Protein AF-A0A6N2UVS1-F1 (afdb_monomer_lite)

Sequence (94 aa):
MLILVIMCIGICIGNKFLSPKYKKANEIFQIMCTLSLIFSMGVMLGQDDNFFDKLFTLGWESFLFFLVPSVCSVILVFILTKRFMDDKRKKEKD

Organism: Blautia hansenii (NCBI:txid1322)

Radius of gyration: 22.56 Å; chains: 1; bounding box: 53×48×45 Å

Structure (mmCIF, N/CA/C/O backbone):
data_AF-A0A6N2UVS1-F1
#
_entry.id   AF-A0A6N2UVS1-F1
#
loop_
_atom_site.group_PDB
_atom_site.id
_atom_site.type_symbol
_atom_site.label_atom_id
_atom_site.label_alt_id
_atom_site.label_comp_id
_atom_site.label_asym_id
_atom_site.label_entity_id
_atom_site.label_seq_id
_atom_site.pdbx_PDB_ins_code
_atom_site.Cartn_x
_atom_site.Cartn_y
_atom_site.Cartn_z
_atom_site.occupancy
_atom_site.B_iso_or_equiv
_atom_site.auth_seq_id
_atom_site.auth_comp_id
_atom_site.auth_asym_id
_atom_site.auth_atom_id
_atom_site.pdbx_PDB_model_num
ATOM 1 N N . MET A 1 1 ? -15.487 -16.518 -1.071 1.00 81.50 1 MET A N 1
ATOM 2 C CA . MET A 1 1 ? -16.575 -16.479 -0.064 1.00 81.50 1 MET A CA 1
ATOM 3 C C . MET A 1 1 ? -16.032 -16.455 1.365 1.00 81.50 1 MET A C 1
ATOM 5 O O . MET A 1 1 ? -16.334 -15.513 2.079 1.00 81.50 1 MET A O 1
ATOM 9 N N . LEU A 1 2 ? -15.169 -17.400 1.758 1.00 90.19 2 LEU A N 1
ATOM 10 C CA . LEU A 1 2 ? -14.567 -17.465 3.102 1.00 90.19 2 LEU A CA 1
ATOM 11 C C . LEU A 1 2 ? -13.831 -16.175 3.523 1.00 90.19 2 LEU A C 1
ATOM 13 O O . LEU A 1 2 ? -14.017 -15.693 4.632 1.00 90.19 2 LEU A O 1
ATOM 17 N N . ILE A 1 3 ? -13.087 -15.555 2.603 1.00 88.81 3 ILE A N 1
ATOM 18 C CA . ILE A 1 3 ? -12.346 -14.307 2.861 1.00 88.81 3 ILE A CA 1
ATOM 19 C C . ILE A 1 3 ? -13.301 -13.144 3.190 1.00 88.81 3 ILE A C 1
ATOM 21 O O . ILE A 1 3 ? -13.078 -12.414 4.150 1.00 88.81 3 ILE A O 1
ATOM 25 N N . LEU A 1 4 ? -14.411 -13.018 2.450 1.00 88.38 4 LEU A N 1
ATOM 26 C CA . LEU A 1 4 ? -15.434 -11.995 2.707 1.00 88.38 4 LEU A CA 1
ATOM 27 C C . LEU A 1 4 ? -16.100 -12.195 4.074 1.00 88.38 4 LEU A C 1
ATOM 29 O O . LEU A 1 4 ? -16.321 -11.229 4.798 1.00 88.38 4 LEU A O 1
ATOM 33 N N . VAL A 1 5 ? -16.366 -13.449 4.454 1.00 90.44 5 VAL A N 1
ATOM 34 C CA . VAL A 1 5 ? -16.942 -13.788 5.764 1.00 90.44 5 VAL A CA 1
ATOM 35 C C . VAL A 1 5 ? -15.986 -13.401 6.895 1.00 90.44 5 VAL A C 1
ATOM 37 O O . VAL A 1 5 ? -16.415 -12.785 7.868 1.00 90.44 5 VAL A O 1
ATOM 40 N N . ILE A 1 6 ? -14.688 -13.678 6.750 1.00 88.00 6 ILE A N 1
ATOM 41 C CA . ILE A 1 6 ? -13.670 -13.306 7.745 1.00 88.00 6 ILE A CA 1
ATOM 42 C C . ILE A 1 6 ? -13.543 -11.780 7.868 1.00 88.00 6 ILE A C 1
ATOM 44 O O . ILE A 1 6 ? -13.470 -11.271 8.985 1.00 88.00 6 ILE A O 1
ATOM 48 N N . MET A 1 7 ? -13.586 -11.036 6.756 1.00 86.75 7 MET A N 1
ATOM 49 C CA . MET A 1 7 ? -13.580 -9.566 6.785 1.00 86.75 7 MET A CA 1
ATOM 50 C C . MET A 1 7 ? -14.817 -9.000 7.497 1.00 86.75 7 MET A C 1
ATOM 52 O O . MET A 1 7 ? -14.683 -8.122 8.349 1.00 86.75 7 MET A O 1
ATOM 56 N N . CYS A 1 8 ? -16.012 -9.528 7.213 1.00 84.88 8 CYS A N 1
ATOM 57 C CA . CYS A 1 8 ? -17.243 -9.114 7.893 1.00 84.88 8 CYS A CA 1
ATOM 58 C C . CYS A 1 8 ? -17.199 -9.400 9.400 1.00 84.88 8 CYS A C 1
ATOM 60 O O . CYS A 1 8 ? -17.548 -8.531 10.199 1.00 84.88 8 CYS A O 1
ATOM 62 N N . ILE A 1 9 ? -16.723 -10.582 9.801 1.00 86.50 9 ILE A N 1
ATOM 63 C CA . ILE A 1 9 ? -16.549 -10.941 11.214 1.00 86.50 9 ILE A CA 1
ATOM 64 C C . ILE A 1 9 ? -15.534 -10.004 11.884 1.00 86.50 9 ILE A C 1
ATOM 66 O O . ILE A 1 9 ? -15.795 -9.512 12.982 1.00 86.50 9 ILE A O 1
ATOM 70 N N . GLY A 1 10 ? -14.425 -9.689 11.207 1.00 81.44 10 GLY A N 1
ATOM 71 C CA . GLY A 1 10 ? -13.423 -8.732 11.683 1.00 81.44 10 GLY A CA 1
ATOM 72 C C . GLY A 1 10 ? -14.004 -7.339 11.946 1.00 81.44 10 GLY A C 1
ATOM 73 O O . GLY A 1 10 ? -13.736 -6.753 12.994 1.00 81.44 10 GLY A O 1
ATOM 74 N N . ILE A 1 11 ? -14.868 -6.839 11.056 1.00 80.56 11 ILE A N 1
ATOM 75 C CA . ILE A 1 11 ? -15.566 -5.552 11.225 1.00 80.56 11 ILE A CA 1
ATOM 76 C C . ILE A 1 11 ? -16.547 -5.604 12.409 1.00 80.56 11 ILE A C 1
ATOM 78 O O . ILE A 1 11 ? -16.578 -4.684 13.228 1.00 80.56 11 ILE A O 1
ATOM 82 N N . CYS A 1 12 ? -17.322 -6.684 12.546 1.00 79.25 12 CYS A N 1
ATOM 83 C CA . CYS A 1 12 ? -18.275 -6.848 13.648 1.00 79.25 12 CYS A CA 1
ATOM 84 C C . CYS A 1 12 ? -17.590 -6.938 15.022 1.00 79.25 12 CYS A C 1
ATOM 86 O O . CYS A 1 12 ? -18.055 -6.316 15.980 1.00 79.25 12 CYS A O 1
ATOM 88 N N . ILE A 1 13 ? -16.483 -7.680 15.122 1.00 77.00 13 ILE A N 1
ATOM 89 C CA . ILE A 1 13 ? -15.687 -7.795 16.354 1.00 77.00 13 ILE A CA 1
ATOM 90 C C . ILE A 1 13 ? -14.985 -6.464 16.654 1.00 77.00 13 ILE A C 1
ATOM 92 O O . ILE A 1 13 ? -15.005 -6.002 17.797 1.00 77.00 13 ILE A O 1
ATOM 96 N N . GLY A 1 14 ? -14.450 -5.807 15.619 1.00 71.50 14 GLY A N 1
ATOM 97 C CA . GLY A 1 14 ? -13.856 -4.473 15.691 1.00 71.50 14 GLY A CA 1
ATOM 98 C C . GLY A 1 14 ? -14.803 -3.428 16.286 1.00 71.50 14 GLY A C 1
ATOM 99 O O . GLY A 1 14 ? -14.415 -2.673 17.174 1.00 71.50 14 GLY A O 1
ATOM 100 N N . ASN A 1 15 ? -16.062 -3.427 15.843 1.00 72.00 15 ASN A N 1
ATOM 101 C CA . ASN A 1 15 ? -17.078 -2.468 16.282 1.00 72.00 15 ASN A CA 1
ATOM 102 C C . ASN A 1 15 ? -17.594 -2.731 17.709 1.00 72.00 15 ASN A C 1
ATOM 104 O O . ASN A 1 15 ? -17.901 -1.794 18.440 1.00 72.00 15 ASN A O 1
ATOM 108 N N . LYS A 1 16 ? -17.713 -4.001 18.121 1.00 63.69 16 LYS A N 1
ATOM 109 C CA . LYS A 1 16 ? -18.385 -4.366 19.382 1.00 63.69 16 LYS A CA 1
ATOM 110 C C . LYS A 1 16 ? -17.434 -4.564 20.573 1.00 63.69 16 LYS A C 1
ATOM 112 O O . LYS A 1 16 ? -17.899 -4.513 21.708 1.00 63.69 16 LYS A O 1
ATOM 117 N N . PHE A 1 17 ? -16.136 -4.804 20.345 1.00 56.09 17 PHE A N 1
ATOM 118 C CA . PHE A 1 17 ? -15.216 -5.292 21.390 1.00 56.09 17 PHE A CA 1
ATOM 119 C C . PHE A 1 17 ? -13.982 -4.405 21.666 1.00 56.09 17 PHE A C 1
ATOM 121 O O . PHE A 1 17 ? -13.325 -4.577 22.695 1.00 56.09 17 PHE A O 1
ATOM 128 N N . LEU A 1 18 ? -13.644 -3.429 20.809 1.00 56.47 18 LEU A N 1
ATOM 129 C CA . LEU A 1 18 ? -12.433 -2.611 21.001 1.00 56.47 18 LEU A CA 1
ATOM 130 C C . LEU A 1 18 ? -12.647 -1.460 21.998 1.00 56.47 18 LEU A C 1
ATOM 132 O O . LEU A 1 18 ? -12.817 -0.297 21.639 1.00 56.47 18 LEU A O 1
ATOM 136 N N . SER A 1 19 ? -12.542 -1.787 23.285 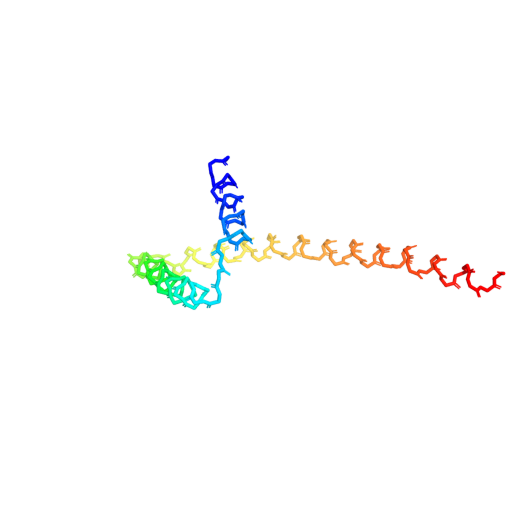1.00 56.50 19 SER A N 1
ATOM 137 C CA . SER A 1 19 ? -12.209 -0.813 24.333 1.00 56.50 19 SER A CA 1
ATOM 138 C C . SER A 1 19 ? -10.836 -0.163 24.025 1.00 56.50 19 SER A C 1
ATOM 140 O O . SER A 1 19 ? -9.971 -0.836 23.449 1.00 56.50 19 SER A O 1
ATOM 142 N N . PRO A 1 20 ? -10.556 1.103 24.409 1.00 59.84 20 PRO A N 1
ATOM 143 C CA . PRO A 1 20 ? -9.366 1.850 23.961 1.00 59.84 20 PRO A CA 1
ATOM 144 C C . PRO A 1 20 ? -8.017 1.175 24.274 1.00 59.84 20 PRO A C 1
ATOM 146 O O . PRO A 1 20 ? -7.031 1.426 23.585 1.00 59.84 20 PRO A O 1
ATOM 149 N N . LYS A 1 21 ? -7.971 0.269 25.260 1.00 58.84 21 LYS A N 1
ATOM 150 C CA . LYS A 1 21 ? -6.773 -0.511 25.615 1.00 58.84 21 LYS A CA 1
ATOM 151 C C . LYS A 1 21 ? -6.420 -1.605 24.595 1.00 58.84 21 LYS A C 1
ATOM 153 O O . LYS A 1 21 ? -5.241 -1.833 24.345 1.00 58.84 21 LYS A O 1
ATOM 158 N N . TYR A 1 22 ? -7.412 -2.244 23.970 1.00 64.19 22 TYR A N 1
ATOM 159 C CA . TYR A 1 22 ? -7.192 -3.311 22.980 1.00 64.19 22 TYR A CA 1
ATOM 160 C C . TYR A 1 22 ? -6.937 -2.770 21.573 1.00 64.19 22 TYR A C 1
ATOM 162 O O . TYR A 1 22 ? -6.305 -3.440 20.760 1.00 64.19 22 TYR A O 1
ATOM 170 N N . LYS A 1 23 ? -7.356 -1.529 21.302 1.00 66.06 23 LYS A N 1
ATOM 171 C CA . LYS A 1 23 ? -7.101 -0.849 20.028 1.00 66.06 23 LYS A CA 1
ATOM 172 C C . LYS A 1 23 ? -5.599 -0.715 19.741 1.00 66.06 23 LYS A C 1
ATOM 174 O O . LYS A 1 23 ? -5.166 -1.054 18.648 1.00 66.06 23 LYS A O 1
ATOM 179 N N . LYS A 1 24 ? -4.806 -0.324 20.748 1.00 71.81 24 LYS A N 1
ATOM 180 C CA . LYS A 1 24 ? -3.346 -0.164 20.620 1.00 71.81 24 LYS A CA 1
ATOM 181 C C . LYS A 1 24 ? -2.614 -1.501 20.435 1.00 71.81 24 LYS A C 1
ATOM 183 O O . LYS A 1 24 ? -1.656 -1.578 19.676 1.00 71.81 24 LYS A O 1
ATOM 188 N N . ALA A 1 25 ? -3.075 -2.564 21.098 1.00 76.06 25 ALA A N 1
ATOM 189 C CA . ALA A 1 25 ? -2.516 -3.906 20.926 1.00 76.06 25 ALA A CA 1
ATOM 190 C C . ALA A 1 25 ? -2.822 -4.477 19.532 1.00 76.06 25 ALA A C 1
ATOM 192 O O . ALA A 1 25 ? -1.932 -5.029 18.890 1.00 76.06 25 ALA A O 1
ATOM 193 N N . ASN A 1 26 ? -4.052 -4.289 19.041 1.00 79.75 26 ASN A N 1
ATOM 194 C CA . ASN A 1 26 ? -4.444 -4.710 17.697 1.00 79.75 26 ASN A CA 1
ATOM 195 C C . ASN A 1 26 ? -3.669 -3.952 16.608 1.00 79.75 26 ASN A C 1
ATOM 197 O O . ASN A 1 26 ? -3.263 -4.548 15.620 1.00 79.75 26 ASN A O 1
ATOM 201 N N . GLU A 1 27 ? -3.409 -2.660 16.815 1.00 80.38 27 GLU A N 1
ATOM 202 C CA . GLU A 1 27 ? -2.601 -1.833 15.912 1.00 80.38 27 GLU A CA 1
ATOM 203 C C . GLU A 1 27 ? -1.149 -2.329 15.820 1.00 80.38 27 GLU A C 1
ATOM 205 O O . GLU A 1 27 ? -0.637 -2.542 14.724 1.00 80.38 27 GLU A O 1
ATOM 210 N N . ILE A 1 28 ? -0.505 -2.610 16.959 1.00 87.44 28 ILE A N 1
ATOM 211 C CA . ILE A 1 28 ? 0.860 -3.164 16.982 1.00 87.44 28 ILE A CA 1
ATOM 212 C C . ILE A 1 28 ? 0.898 -4.548 16.325 1.00 87.44 28 ILE A C 1
ATOM 214 O O . ILE A 1 28 ? 1.800 -4.833 15.536 1.00 87.44 28 ILE A O 1
ATOM 218 N N . PHE A 1 29 ? -0.084 -5.403 16.618 1.00 86.19 29 PHE A N 1
ATOM 219 C CA . PHE A 1 29 ? -0.162 -6.736 16.027 1.00 86.19 29 PHE A CA 1
ATOM 220 C C . PHE A 1 29 ? -0.384 -6.672 14.510 1.00 86.19 29 PHE A C 1
ATOM 222 O O . PHE A 1 29 ? 0.277 -7.388 13.760 1.00 86.19 29 PHE A O 1
ATOM 229 N N . GLN A 1 30 ? -1.247 -5.767 14.041 1.00 87.75 30 GLN A N 1
ATOM 230 C CA . GLN A 1 30 ? -1.478 -5.528 12.619 1.00 87.75 30 GLN A CA 1
ATOM 231 C C . GLN A 1 30 ? -0.211 -5.032 11.920 1.00 87.75 30 GLN A C 1
ATOM 233 O O . GLN A 1 30 ? 0.109 -5.530 10.842 1.00 87.75 30 GLN A O 1
ATOM 238 N N . ILE A 1 31 ? 0.533 -4.104 12.525 1.00 92.56 31 ILE A N 1
ATOM 239 C CA . ILE A 1 31 ? 1.795 -3.603 11.965 1.00 92.56 31 ILE A CA 1
ATOM 240 C C . ILE A 1 31 ? 2.828 -4.729 11.876 1.00 92.56 31 ILE A C 1
ATOM 242 O O . ILE A 1 31 ? 3.424 -4.911 10.818 1.00 92.56 31 ILE A O 1
ATOM 246 N N . MET A 1 32 ? 2.998 -5.525 12.937 1.00 93.31 32 MET A N 1
ATOM 247 C CA . MET A 1 32 ? 3.909 -6.678 12.938 1.00 93.31 32 MET A CA 1
ATOM 248 C C . MET A 1 32 ? 3.542 -7.700 11.859 1.00 93.31 32 MET A C 1
ATOM 250 O O . MET A 1 32 ? 4.405 -8.165 11.116 1.00 93.31 32 MET A O 1
ATOM 254 N N . CYS A 1 33 ? 2.252 -8.017 11.733 1.00 89.69 33 CYS A N 1
ATOM 255 C CA . CYS A 1 33 ? 1.759 -8.952 10.729 1.00 89.69 33 CYS A CA 1
ATOM 256 C C . CYS A 1 33 ? 1.960 -8.397 9.308 1.00 89.69 33 CYS A C 1
ATOM 258 O O . CYS A 1 33 ? 2.443 -9.104 8.429 1.00 89.69 33 CYS A O 1
ATOM 260 N N . THR A 1 34 ? 1.692 -7.104 9.104 1.00 94.25 34 THR A N 1
ATOM 261 C CA . THR A 1 34 ? 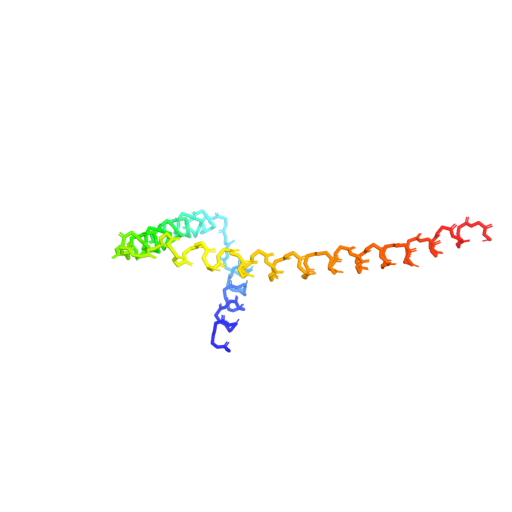1.912 -6.410 7.824 1.00 94.25 34 THR A CA 1
ATOM 262 C C . THR A 1 34 ? 3.392 -6.420 7.440 1.00 94.25 34 THR A C 1
ATOM 264 O O . THR A 1 34 ? 3.723 -6.777 6.314 1.00 94.25 34 THR A O 1
ATOM 267 N N . LEU A 1 35 ? 4.294 -6.104 8.374 1.00 95.06 35 LEU A N 1
ATOM 268 C CA . LEU A 1 35 ? 5.743 -6.161 8.156 1.00 95.06 35 LEU A CA 1
ATOM 269 C C . LEU A 1 35 ? 6.202 -7.565 7.762 1.00 95.06 35 LEU A C 1
ATOM 271 O O . LEU A 1 35 ? 6.941 -7.722 6.795 1.00 95.06 35 LEU A O 1
ATOM 275 N N . SER A 1 36 ? 5.736 -8.584 8.483 1.00 93.62 36 SER A N 1
ATOM 276 C CA . SER A 1 36 ? 6.102 -9.975 8.220 1.00 93.62 36 SER A CA 1
ATOM 277 C C . SER A 1 36 ? 5.589 -10.462 6.856 1.00 93.62 36 SER A C 1
ATOM 279 O O . SER A 1 36 ? 6.312 -11.151 6.134 1.00 93.62 36 SER A O 1
ATOM 281 N N . LEU A 1 37 ? 4.388 -10.040 6.448 1.00 92.75 37 LEU A N 1
ATOM 282 C CA . LEU A 1 37 ? 3.831 -10.333 5.124 1.00 92.75 37 LEU A CA 1
ATOM 283 C C . LEU A 1 37 ? 4.582 -9.617 3.998 1.00 92.75 37 LEU A C 1
ATOM 285 O O . LEU A 1 37 ? 4.930 -10.258 3.009 1.00 92.75 37 LEU A O 1
ATOM 289 N N . ILE A 1 38 ? 4.872 -8.319 4.153 1.00 93.94 38 ILE A N 1
ATOM 290 C CA . ILE A 1 38 ? 5.660 -7.554 3.173 1.00 93.94 38 ILE A CA 1
ATOM 291 C C . ILE A 1 38 ? 7.042 -8.183 3.019 1.00 93.94 38 ILE A C 1
ATOM 293 O O . ILE A 1 38 ? 7.507 -8.375 1.899 1.00 93.94 38 ILE A O 1
ATOM 297 N N . PHE A 1 39 ? 7.677 -8.555 4.131 1.00 92.81 39 PHE A N 1
ATOM 298 C CA . PHE A 1 39 ? 8.967 -9.229 4.112 1.00 92.81 39 PHE A CA 1
ATOM 299 C C . PHE A 1 39 ? 8.895 -10.577 3.385 1.00 92.81 39 PHE A C 1
ATOM 301 O O . PHE A 1 39 ? 9.713 -10.842 2.511 1.00 92.81 39 PHE A O 1
ATOM 308 N N . SER A 1 40 ? 7.885 -11.398 3.682 1.00 90.75 40 SER A N 1
ATOM 309 C CA . SER A 1 40 ? 7.691 -12.698 3.025 1.00 90.75 40 SER A CA 1
ATOM 310 C C . SER A 1 40 ? 7.481 -12.552 1.518 1.00 90.75 40 SER A C 1
ATOM 312 O O . SER A 1 40 ? 8.088 -13.276 0.733 1.00 90.75 40 SER A O 1
ATOM 314 N N . MET A 1 41 ? 6.668 -11.577 1.104 1.00 89.00 41 MET A N 1
ATOM 315 C CA . MET A 1 41 ? 6.457 -11.277 -0.309 1.00 89.00 41 MET A CA 1
ATOM 316 C C . MET A 1 41 ? 7.750 -10.765 -0.960 1.00 89.00 41 MET A C 1
ATOM 318 O O . MET A 1 41 ? 8.104 -11.224 -2.036 1.00 89.00 41 MET A O 1
ATOM 322 N N . GLY A 1 42 ? 8.506 -9.890 -0.291 1.00 86.88 42 GLY A N 1
ATOM 323 C CA . GLY A 1 42 ? 9.789 -9.381 -0.782 1.00 86.88 42 GLY A CA 1
ATOM 324 C C . GLY A 1 42 ? 10.858 -10.465 -0.955 1.00 86.88 42 GLY A C 1
ATOM 325 O O . GLY A 1 42 ? 11.544 -10.483 -1.974 1.00 86.88 42 GLY A O 1
ATOM 326 N N . VAL A 1 43 ? 10.968 -11.406 -0.012 1.00 86.69 43 VAL A N 1
ATOM 327 C CA . VAL A 1 43 ? 11.881 -12.558 -0.126 1.00 86.69 43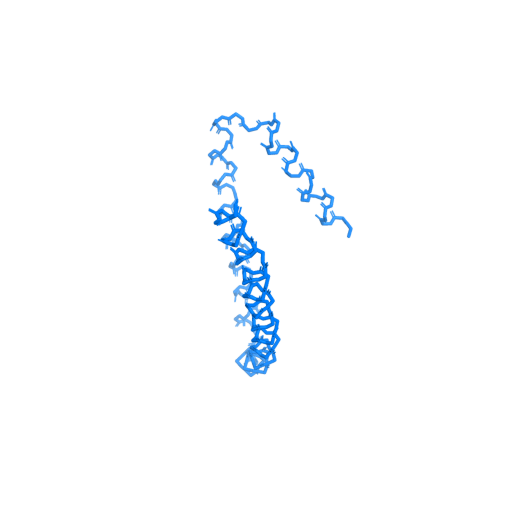 VAL A CA 1
ATOM 328 C C . VAL A 1 43 ? 11.477 -13.462 -1.289 1.00 86.69 43 VAL A C 1
ATOM 330 O O . VAL A 1 43 ? 12.344 -13.884 -2.050 1.00 86.69 43 VAL A O 1
ATOM 333 N N . MET A 1 44 ? 10.176 -13.712 -1.473 1.00 83.81 44 MET A N 1
ATOM 334 C CA . MET A 1 44 ? 9.671 -14.502 -2.601 1.00 83.81 44 MET A CA 1
ATOM 335 C C . MET A 1 44 ? 10.040 -13.870 -3.952 1.00 83.81 44 MET A C 1
ATOM 337 O O . MET A 1 44 ? 10.372 -14.581 -4.893 1.00 83.81 44 MET A O 1
ATOM 341 N N . LEU A 1 45 ? 10.021 -12.537 -4.037 1.00 78.69 45 LEU A N 1
ATOM 342 C CA . LEU A 1 45 ? 10.421 -11.804 -5.239 1.00 78.69 45 LEU A CA 1
ATOM 343 C C . LEU A 1 45 ? 11.944 -11.805 -5.460 1.00 78.69 45 LEU A C 1
ATOM 345 O O . LEU A 1 45 ? 12.388 -11.874 -6.600 1.00 78.69 45 LEU A O 1
ATOM 349 N N . GLY A 1 46 ? 12.744 -11.768 -4.390 1.00 79.50 46 GLY A N 1
ATOM 350 C CA . GLY A 1 46 ? 14.210 -11.804 -4.470 1.00 79.50 46 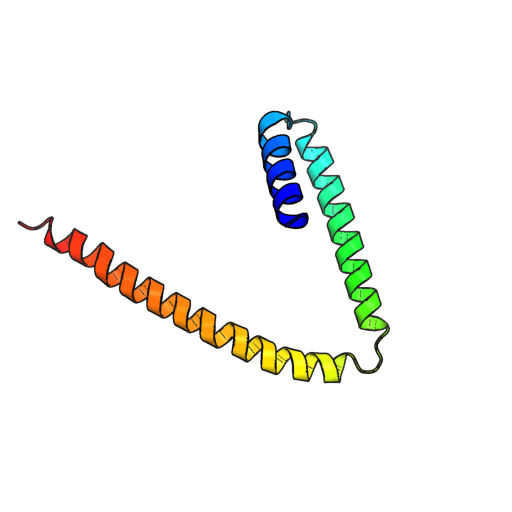GLY A CA 1
ATOM 351 C C . GLY A 1 46 ? 14.809 -13.174 -4.812 1.00 79.50 46 GLY A C 1
ATOM 352 O O . GLY A 1 46 ? 15.976 -13.238 -5.181 1.00 79.50 46 GLY A O 1
ATOM 353 N N . GLN A 1 47 ? 14.037 -14.258 -4.687 1.00 79.06 47 GLN A N 1
ATOM 354 C CA . GLN A 1 47 ? 14.458 -15.621 -5.047 1.00 79.06 47 GLN A CA 1
ATOM 355 C C . GLN A 1 47 ? 14.260 -15.960 -6.534 1.00 79.06 47 GLN A C 1
ATOM 357 O O . GLN A 1 47 ? 14.720 -17.008 -6.980 1.00 79.06 47 GLN A O 1
ATOM 362 N N . ASP A 1 48 ? 13.557 -15.122 -7.298 1.00 77.56 48 ASP A N 1
ATOM 363 C CA . ASP A 1 48 ? 13.262 -15.374 -8.709 1.00 77.56 48 ASP A CA 1
ATOM 364 C C . ASP A 1 48 ? 14.297 -14.634 -9.579 1.00 77.56 48 ASP A C 1
ATOM 366 O O . ASP A 1 48 ? 14.228 -13.418 -9.746 1.00 77.56 48 ASP A O 1
ATOM 370 N N . ASP A 1 49 ? 15.267 -15.353 -10.154 1.00 68.31 49 ASP A N 1
ATOM 371 C CA . ASP A 1 49 ? 16.335 -14.756 -10.983 1.00 68.31 49 ASP A CA 1
ATOM 372 C C . ASP A 1 49 ? 15.799 -14.024 -12.234 1.00 68.31 49 ASP A C 1
ATOM 374 O O . ASP A 1 49 ? 16.467 -13.160 -12.796 1.00 68.31 49 ASP A O 1
ATOM 378 N N . ASN A 1 50 ? 14.563 -14.330 -12.656 1.00 74.56 50 ASN A N 1
ATOM 379 C CA . ASN A 1 50 ? 13.870 -13.690 -13.784 1.00 74.56 50 ASN A CA 1
ATOM 380 C C . ASN A 1 50 ? 12.825 -12.654 -13.323 1.00 74.56 50 ASN A C 1
ATOM 382 O O . ASN A 1 50 ? 11.909 -12.301 -14.074 1.00 74.56 50 ASN A O 1
ATOM 386 N N . PHE A 1 51 ? 12.917 -12.180 -12.076 1.00 73.00 51 PHE A N 1
ATOM 387 C CA . PHE A 1 51 ? 11.972 -11.230 -11.493 1.00 73.00 51 PHE A CA 1
ATOM 388 C C . PHE A 1 51 ? 11.848 -9.940 -12.310 1.00 73.00 51 PHE A C 1
ATOM 390 O O . PHE A 1 51 ? 10.734 -9.480 -12.528 1.00 73.00 51 PHE A O 1
ATOM 397 N N . PHE A 1 52 ? 12.952 -9.382 -12.817 1.00 72.44 52 PHE A N 1
ATOM 398 C CA . PHE A 1 52 ? 12.928 -8.127 -13.579 1.00 72.44 52 PHE A CA 1
ATOM 399 C C . PHE A 1 52 ? 12.198 -8.245 -14.925 1.00 72.44 52 PHE A C 1
ATOM 401 O O . PHE A 1 52 ? 11.377 -7.383 -15.236 1.00 72.44 52 PHE A O 1
ATOM 408 N N . ASP A 1 53 ? 12.420 -9.317 -15.687 1.00 75.50 53 ASP A N 1
ATOM 409 C CA . ASP A 1 53 ? 11.712 -9.559 -16.955 1.00 75.50 53 ASP A CA 1
ATOM 410 C C . ASP A 1 53 ? 10.217 -9.825 -16.738 1.00 75.50 53 ASP A C 1
ATOM 412 O O . ASP A 1 53 ? 9.354 -9.290 -17.448 1.00 75.50 53 ASP A O 1
ATOM 416 N N . LYS A 1 54 ? 9.890 -10.603 -15.698 1.00 74.31 54 LYS A N 1
ATOM 417 C CA . LYS A 1 54 ? 8.503 -10.826 -15.277 1.00 74.31 54 LYS A CA 1
ATOM 418 C C . LYS A 1 54 ? 7.856 -9.522 -14.825 1.00 74.31 54 LYS A C 1
ATOM 420 O O . LYS A 1 54 ? 6.745 -9.236 -15.253 1.00 74.31 54 LYS A O 1
ATOM 425 N N . LEU A 1 55 ? 8.535 -8.711 -14.013 1.00 78.94 55 LEU A N 1
ATOM 426 C CA . LEU A 1 55 ? 8.049 -7.408 -13.560 1.00 78.94 55 LEU A CA 1
ATOM 427 C C . LEU A 1 55 ? 7.821 -6.434 -14.708 1.00 78.94 55 LEU A C 1
ATOM 429 O O . LEU A 1 55 ? 6.843 -5.698 -14.672 1.00 78.94 55 LEU A O 1
ATOM 433 N N . PHE A 1 56 ? 8.707 -6.397 -15.701 1.00 77.56 56 PHE A N 1
ATOM 434 C CA . PHE A 1 56 ? 8.561 -5.499 -16.840 1.00 77.56 56 PHE A CA 1
ATOM 435 C C . PHE A 1 56 ? 7.328 -5.870 -17.672 1.00 77.56 56 PHE A C 1
ATOM 437 O O . PHE A 1 56 ? 6.494 -5.016 -17.977 1.00 77.56 56 PHE A O 1
ATOM 444 N N . THR A 1 57 ? 7.155 -7.165 -17.941 1.00 79.06 57 THR A N 1
ATOM 445 C CA . THR A 1 57 ? 5.989 -7.696 -18.660 1.00 79.06 57 THR A CA 1
ATOM 446 C C . THR A 1 57 ? 4.694 -7.499 -17.861 1.00 79.06 57 THR A C 1
ATOM 448 O O . THR A 1 57 ? 3.716 -6.960 -18.374 1.00 79.06 57 THR A O 1
ATOM 451 N N . LEU A 1 58 ? 4.692 -7.863 -16.573 1.00 80.62 58 LEU A N 1
ATOM 452 C CA . LEU A 1 58 ? 3.556 -7.674 -15.661 1.00 80.62 58 LEU A CA 1
ATOM 453 C C . LEU A 1 58 ? 3.233 -6.191 -15.457 1.00 80.62 58 LEU A C 1
ATOM 455 O O . LEU A 1 58 ? 2.066 -5.832 -15.325 1.00 80.62 58 LEU A O 1
ATOM 459 N N . GLY A 1 59 ? 4.249 -5.332 -15.426 1.00 82.94 59 GLY A N 1
ATOM 460 C CA . GLY A 1 59 ? 4.123 -3.891 -15.253 1.00 82.94 59 GLY A CA 1
ATOM 461 C C . GLY A 1 59 ? 3.460 -3.228 -16.452 1.00 82.94 59 GLY A C 1
ATOM 462 O O . GLY A 1 59 ? 2.581 -2.393 -16.254 1.00 82.94 59 GLY A O 1
ATOM 463 N N . TRP A 1 60 ? 3.811 -3.639 -17.674 1.00 84.12 60 TRP A N 1
ATOM 464 C CA . TRP A 1 60 ? 3.168 -3.140 -18.891 1.00 84.12 60 TRP A CA 1
ATOM 465 C C . TRP A 1 60 ? 1.678 -3.486 -18.929 1.00 84.12 60 TRP A C 1
ATOM 467 O O . TRP A 1 60 ? 0.832 -2.602 -19.074 1.00 84.12 60 TRP A O 1
ATOM 477 N N . GLU A 1 61 ? 1.353 -4.758 -18.699 1.00 84.38 61 GLU A N 1
ATOM 478 C CA . GLU A 1 61 ? -0.030 -5.236 -18.652 1.00 84.38 61 GLU A CA 1
ATOM 479 C C . GLU A 1 61 ? -0.816 -4.543 -17.528 1.00 84.38 61 GLU A C 1
ATOM 481 O O . GLU A 1 61 ? -1.896 -3.993 -17.752 1.00 84.38 61 GLU A O 1
ATOM 486 N N . SER A 1 62 ? -0.250 -4.483 -16.319 1.00 87.69 62 SER A N 1
ATOM 487 C CA . SER A 1 62 ? -0.896 -3.857 -15.156 1.00 87.69 62 SER A CA 1
ATOM 488 C C . SER A 1 62 ? -1.095 -2.356 -15.337 1.00 87.69 62 SER A C 1
ATOM 490 O O . SER A 1 62 ? -2.105 -1.818 -14.888 1.00 87.69 62 SER A O 1
ATOM 492 N N . PHE A 1 63 ? -0.168 -1.667 -16.005 1.00 88.50 63 PHE A N 1
ATOM 493 C CA . PHE A 1 63 ? -0.305 -0.246 -16.308 1.00 88.50 63 PHE A CA 1
ATOM 494 C C . PHE A 1 63 ? -1.477 0.001 -17.256 1.00 88.50 63 PHE A C 1
ATOM 496 O O . PHE A 1 63 ? -2.273 0.909 -17.025 1.00 88.50 63 PHE A O 1
ATOM 503 N N . LEU A 1 64 ? -1.638 -0.844 -18.274 1.00 89.50 64 LEU A N 1
ATOM 504 C CA . LEU A 1 64 ? -2.740 -0.758 -19.229 1.00 89.50 64 LEU A CA 1
ATOM 505 C C . LEU A 1 64 ? -4.089 -1.060 -18.547 1.00 89.50 64 LEU A C 1
ATOM 507 O O . LEU A 1 64 ? -5.044 -0.288 -18.689 1.00 89.50 64 LEU A O 1
ATOM 511 N N . PHE A 1 65 ? -4.139 -2.105 -17.712 1.00 88.31 65 PHE A N 1
ATOM 512 C CA . PHE A 1 65 ? -5.303 -2.443 -16.882 1.00 88.31 65 PHE A CA 1
ATOM 513 C C . PHE A 1 65 ? -5.594 -1.437 -15.769 1.00 88.31 65 PHE A C 1
ATOM 515 O O . PHE A 1 65 ? -6.715 -1.404 -15.276 1.00 88.31 65 PHE A O 1
ATOM 522 N N . PHE A 1 66 ? -4.633 -0.617 -15.355 1.00 90.56 66 PHE A N 1
ATOM 523 C CA . PHE A 1 66 ? -4.865 0.465 -14.404 1.00 90.56 66 PHE A CA 1
ATOM 524 C C . PHE A 1 66 ? -5.356 1.732 -15.109 1.00 90.56 66 PHE A C 1
ATOM 526 O O . PHE A 1 66 ? -6.324 2.356 -14.667 1.00 90.56 66 PHE A O 1
ATOM 533 N N . LEU A 1 67 ? -4.718 2.103 -16.220 1.00 92.38 67 LEU A N 1
ATOM 534 C CA . LEU A 1 67 ? -5.003 3.335 -16.948 1.00 92.38 67 LEU A CA 1
ATOM 535 C C . LEU A 1 67 ? -6.428 3.333 -17.509 1.00 92.38 67 LEU A C 1
ATOM 537 O O . LEU A 1 67 ? -7.151 4.313 -17.339 1.0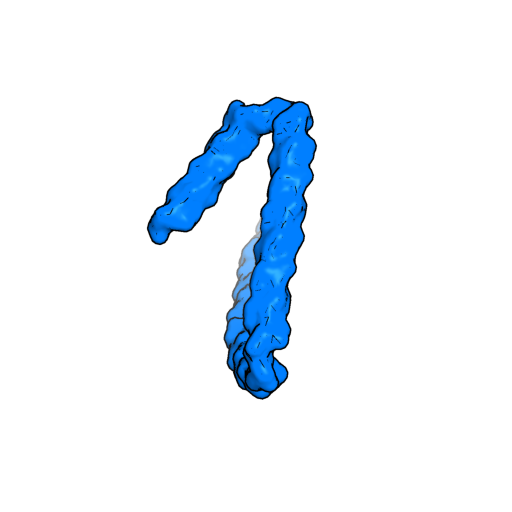0 92.38 67 LEU A O 1
ATOM 541 N N . VAL A 1 68 ? -6.856 2.228 -18.130 1.00 92.50 68 VAL A N 1
ATOM 542 C CA . VAL A 1 68 ? -8.169 2.147 -18.789 1.00 92.50 68 VAL A CA 1
ATOM 543 C C . VAL A 1 68 ? -9.327 2.323 -17.787 1.00 92.50 68 VAL A C 1
ATOM 545 O O . VAL A 1 68 ? -10.123 3.249 -17.967 1.00 92.50 68 VAL A O 1
ATOM 548 N N . PRO A 1 69 ? -9.432 1.546 -16.689 1.00 91.31 69 PRO A N 1
ATOM 549 C CA . PRO A 1 69 ? -10.481 1.728 -15.688 1.00 91.31 69 PRO A CA 1
ATOM 550 C C . PRO A 1 69 ? -10.347 3.033 -14.906 1.00 91.31 69 PRO A C 1
ATOM 552 O O . PRO A 1 69 ? -11.368 3.608 -14.538 1.00 91.31 69 PRO A O 1
ATOM 555 N N . SER A 1 70 ? -9.126 3.522 -14.661 1.00 91.62 70 SER A N 1
ATOM 556 C CA . SER A 1 70 ? -8.905 4.793 -13.961 1.00 91.62 70 SER A CA 1
ATOM 557 C C . SER A 1 70 ? -9.449 5.972 -14.769 1.00 91.62 70 SER A C 1
ATOM 559 O O . SER A 1 70 ? -10.266 6.744 -14.266 1.00 91.62 70 SER A O 1
ATOM 561 N N . VAL A 1 71 ? -9.102 6.059 -16.057 1.00 93.94 71 VAL A N 1
ATOM 562 C CA . VAL A 1 71 ? -9.621 7.095 -16.962 1.00 93.94 71 VAL A CA 1
ATOM 563 C C . VAL A 1 71 ? -11.136 6.960 -17.128 1.00 93.94 71 VAL A C 1
ATOM 565 O O . VAL A 1 71 ? -11.848 7.957 -17.008 1.00 93.94 71 VAL A O 1
ATOM 568 N N . CYS A 1 72 ? -11.658 5.742 -17.314 1.00 92.69 72 CYS A N 1
ATOM 569 C CA . CYS A 1 72 ? -13.104 5.508 -17.345 1.00 92.69 72 CYS A CA 1
ATOM 570 C C . CYS A 1 72 ? -13.800 5.963 -16.053 1.00 92.69 72 CYS A C 1
ATOM 572 O O . CYS A 1 72 ? -14.833 6.625 -16.130 1.00 92.69 72 CYS A O 1
ATOM 574 N N . SER A 1 73 ? -13.239 5.654 -14.881 1.00 92.56 73 SER A N 1
ATOM 575 C CA . SER A 1 73 ? -13.780 6.055 -13.578 1.00 92.56 73 SER A CA 1
ATOM 576 C C . SER A 1 73 ? -13.816 7.578 -13.435 1.00 92.56 73 SER A C 1
ATOM 578 O O . SER A 1 73 ? -14.852 8.138 -13.078 1.00 92.56 73 SER A O 1
ATOM 580 N N . VAL A 1 74 ? -12.737 8.273 -13.813 1.00 93.75 74 VAL A N 1
ATOM 581 C CA . VAL A 1 74 ? -12.668 9.745 -13.782 1.00 93.75 74 VAL A CA 1
ATOM 582 C C . VAL A 1 74 ? -13.684 10.374 -14.737 1.00 93.75 74 VAL A C 1
ATOM 584 O O . VAL A 1 74 ? -14.400 11.294 -14.339 1.00 93.75 74 VAL A O 1
ATOM 587 N N . ILE A 1 75 ? -13.803 9.871 -15.970 1.00 92.06 75 ILE A N 1
ATOM 588 C CA . ILE A 1 75 ? -14.795 10.357 -16.944 1.00 92.06 75 ILE A CA 1
ATOM 589 C C . ILE A 1 75 ? -16.215 10.153 -16.407 1.00 92.06 75 ILE A C 1
ATOM 591 O O . ILE A 1 75 ? -17.042 11.063 -16.485 1.00 92.06 75 ILE A O 1
ATOM 595 N N . LEU A 1 76 ? -16.499 8.985 -15.828 1.00 90.88 76 LEU A N 1
ATOM 596 C CA . LEU A 1 76 ? -17.811 8.656 -15.279 1.00 90.88 76 LEU A CA 1
ATOM 597 C C . LEU A 1 76 ? -18.154 9.576 -14.105 1.00 90.88 76 LEU A C 1
ATOM 599 O O . LEU A 1 76 ? -19.228 10.173 -14.105 1.00 90.88 76 LEU A O 1
ATOM 603 N N . VAL A 1 77 ? -17.230 9.774 -13.160 1.00 91.00 77 VAL A N 1
ATOM 604 C CA . VAL A 1 77 ? -17.403 10.712 -12.039 1.00 91.00 77 VAL A CA 1
ATOM 605 C C . VAL A 1 77 ? -17.577 12.144 -12.538 1.00 91.00 77 VAL A C 1
ATOM 607 O O . VAL A 1 77 ? -18.414 12.865 -12.001 1.00 91.00 77 VAL A O 1
ATOM 610 N N . PHE A 1 78 ? -16.859 12.568 -13.580 1.00 87.88 78 PHE A N 1
ATOM 611 C CA . PHE A 1 78 ? -17.004 13.907 -14.152 1.00 87.88 78 PHE A CA 1
ATOM 612 C C . PHE A 1 78 ? -18.377 14.110 -14.807 1.00 87.88 78 PHE A C 1
ATOM 614 O O . PHE A 1 78 ? -19.033 15.122 -14.558 1.00 87.88 78 PHE A O 1
ATOM 621 N N . ILE A 1 79 ? -18.858 13.130 -15.581 1.00 86.62 79 ILE A N 1
ATOM 622 C CA . ILE A 1 79 ? -20.216 13.137 -16.146 1.00 86.62 79 ILE A CA 1
ATOM 623 C C . ILE A 1 79 ? -21.256 13.168 -15.028 1.00 86.62 79 ILE A C 1
ATOM 625 O O . ILE A 1 79 ? -22.196 13.958 -15.094 1.00 86.62 79 ILE A O 1
ATOM 629 N N . LEU A 1 80 ? -21.091 12.340 -13.994 1.00 84.44 80 LEU A N 1
ATOM 630 C CA . LEU A 1 80 ? -22.022 12.274 -12.872 1.00 84.44 80 LEU A CA 1
ATOM 631 C C . LEU A 1 80 ? -22.023 13.584 -12.079 1.00 84.44 80 LEU A C 1
ATOM 633 O O . LEU A 1 80 ? -23.086 14.112 -11.785 1.00 84.44 80 LEU A O 1
ATOM 637 N N . THR A 1 81 ? -20.853 14.161 -11.814 1.00 82.69 81 THR A N 1
ATOM 638 C CA . THR A 1 81 ? -20.703 15.447 -11.118 1.00 82.69 81 THR A CA 1
ATOM 639 C C . THR A 1 81 ? -21.346 16.570 -11.921 1.00 82.69 81 THR A C 1
ATOM 641 O O . THR A 1 81 ? -22.130 17.343 -11.377 1.00 82.69 81 THR A O 1
ATOM 644 N N . LYS A 1 82 ? -21.096 16.630 -13.233 1.00 80.25 82 LYS A N 1
ATOM 645 C CA . LYS A 1 82 ? -21.705 17.631 -14.114 1.00 80.25 82 LYS A CA 1
ATOM 646 C C . LYS A 1 82 ? -23.218 17.437 -14.230 1.00 80.25 82 LYS A C 1
ATOM 648 O O . LYS A 1 82 ? -23.962 18.399 -14.154 1.00 80.25 82 LYS A O 1
ATOM 653 N N . ARG A 1 83 ? -23.716 16.206 -14.350 1.00 75.69 83 ARG A N 1
ATOM 654 C CA . ARG A 1 83 ? -25.160 15.942 -14.450 1.00 75.69 83 ARG A CA 1
ATOM 655 C C . ARG A 1 83 ? -25.898 16.171 -13.128 1.00 75.69 83 ARG A C 1
ATOM 657 O O . ARG A 1 83 ? -27.027 16.638 -13.149 1.00 75.69 83 ARG A O 1
ATOM 664 N N . PHE A 1 84 ? -25.290 15.839 -11.992 1.00 69.06 84 PHE A N 1
ATOM 665 C CA . PHE A 1 84 ? -25.952 15.864 -10.685 1.00 69.06 84 PHE A CA 1
ATOM 666 C C . PHE A 1 84 ? -25.809 17.217 -9.967 1.00 69.06 84 PHE A C 1
ATOM 668 O O . PHE A 1 84 ? -26.704 17.619 -9.225 1.00 69.06 84 PHE A O 1
ATOM 675 N N . MET A 1 85 ? -24.709 17.945 -10.196 1.00 61.66 85 MET A N 1
ATOM 676 C CA . MET A 1 85 ? -24.415 1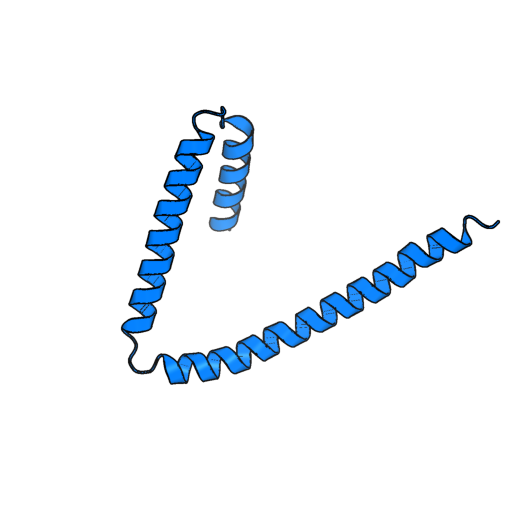9.212 -9.512 1.00 61.66 85 MET A CA 1
ATOM 677 C C . MET A 1 85 ? -24.799 20.459 -10.329 1.00 61.66 85 MET A C 1
ATOM 679 O O . MET A 1 85 ? -25.051 21.510 -9.745 1.00 61.66 85 MET A O 1
ATOM 683 N N . ASP A 1 86 ? -24.918 20.354 -11.656 1.00 55.69 86 ASP A N 1
ATOM 684 C CA . ASP A 1 86 ? -25.420 21.443 -12.518 1.00 55.69 86 ASP A CA 1
ATOM 685 C C . ASP A 1 86 ? -26.969 21.520 -12.477 1.00 55.69 86 ASP A C 1
ATOM 687 O O . ASP A 1 86 ? -27.552 22.603 -12.509 1.00 55.69 86 ASP A O 1
ATOM 691 N N . ASP A 1 87 ? -27.657 20.391 -12.240 1.00 54.91 87 ASP A N 1
ATOM 692 C CA . ASP A 1 87 ? -29.113 20.336 -11.985 1.00 54.91 87 ASP A CA 1
ATOM 693 C C . ASP A 1 87 ? -29.493 21.042 -10.662 1.00 54.91 87 ASP A C 1
ATOM 695 O O . ASP A 1 87 ? -30.515 21.723 -10.569 1.00 54.91 87 ASP A O 1
ATOM 699 N N . LYS A 1 88 ? -28.612 20.978 -9.650 1.00 53.56 88 LYS A N 1
ATOM 700 C CA . LYS A 1 88 ? -28.757 21.714 -8.379 1.00 53.56 88 LYS A CA 1
ATOM 701 C C . LYS A 1 88 ? -28.650 23.233 -8.555 1.00 53.56 88 LYS A C 1
ATOM 703 O O . LYS A 1 88 ? -29.344 23.957 -7.853 1.00 53.56 88 LYS A O 1
ATOM 708 N N . ARG A 1 89 ? -27.822 23.725 -9.487 1.00 51.66 89 ARG A N 1
ATOM 709 C CA . ARG A 1 89 ? -27.637 25.172 -9.719 1.00 51.66 89 ARG A CA 1
ATOM 710 C C . ARG A 1 89 ? -28.736 25.815 -10.560 1.00 51.66 89 ARG A C 1
ATOM 712 O O . ARG A 1 89 ? -28.937 27.019 -10.435 1.00 51.66 89 ARG A O 1
ATOM 719 N N . LYS A 1 90 ? -29.461 25.045 -11.378 1.00 48.31 90 LYS A N 1
ATOM 720 C CA . LYS A 1 90 ? -30.656 25.551 -12.074 1.00 48.31 90 LYS A CA 1
ATOM 721 C C . LYS A 1 90 ? -31.879 25.664 -11.163 1.00 48.31 90 LYS A C 1
ATOM 723 O O . LYS A 1 90 ? -32.656 26.584 -11.346 1.00 48.31 90 LYS A O 1
ATOM 728 N N . LYS A 1 91 ? -32.012 24.804 -10.148 1.00 48.88 91 LYS A N 1
ATOM 729 C CA . LYS A 1 91 ? -33.165 24.801 -9.223 1.00 48.88 91 LYS A CA 1
ATOM 730 C C . LYS A 1 91 ? -33.111 25.840 -8.095 1.00 48.88 91 LYS A C 1
ATOM 732 O O . LYS A 1 91 ? -34.065 25.936 -7.340 1.00 48.88 91 LYS A O 1
ATOM 737 N N . GLU A 1 92 ? -32.018 26.589 -7.958 1.00 47.34 92 GLU A N 1
ATOM 738 C CA . GLU A 1 92 ? -31.877 27.674 -6.965 1.00 47.34 92 GLU A CA 1
ATOM 739 C C . GLU A 1 92 ? -32.101 29.072 -7.586 1.00 47.34 92 GLU A C 1
ATOM 741 O O . GLU A 1 92 ? -31.882 30.090 -6.935 1.00 47.34 92 GLU A O 1
ATOM 746 N N . LYS A 1 93 ? -32.499 29.138 -8.866 1.00 43.34 93 LYS A N 1
ATOM 747 C CA . LYS A 1 93 ? -32.768 30.393 -9.592 1.00 43.34 93 LYS A CA 1
ATOM 748 C C . LYS A 1 93 ? -34.189 30.513 -10.161 1.00 43.34 93 LYS A C 1
ATOM 750 O O . LYS A 1 93 ? -34.448 31.519 -10.818 1.00 43.34 93 LYS A O 1
ATOM 755 N N . ASP A 1 94 ? -35.061 29.539 -9.904 1.00 40.62 94 ASP A N 1
ATOM 756 C CA . ASP A 1 94 ? -36.504 29.609 -10.183 1.00 40.62 94 ASP A CA 1
ATOM 757 C C . ASP A 1 94 ? -37.284 29.768 -8.871 1.00 40.62 94 ASP A C 1
ATOM 759 O O . ASP A 1 94 ? -37.043 28.955 -7.946 1.00 40.62 94 ASP A O 1
#

Secondary structure (DSSP, 8-state):
-HHHHHHHHHHHHHHHH--HHHHHHHHHHHHHHHHHHHHHHHHHHHT-TTHHHHHHHHHHHHHHHHHHHHHHHHHHHHHHHHHHHHHHHHTT--

pLDDT: mean 79.0, std 13.7, range [40.62, 95.06]

Foldseek 3Di:
DVVVVVVVVVVVCVVPPDDPVVVVVVVVVVVVVVVVVVVVVVVVLVVDPCSVVVCVVVVVVVVVVCVVVVVVVVVVVVVCCCVVVVVVVVVVPD